Protein AF-A0A8S3D5B1-F1 (afdb_monomer_lite)

InterPro domains:
  IPR000718 Peptidase M13 [PS51885] (1-81)
  IPR008753 Peptidase M13, N-terminal domain [PF05649] (1-81)
  IPR042089 Peptidase M13, domain 2 [G3DSA:1.10.1380.10] (1-81)

Foldseek 3Di:
DVVVVVVVVVCLVCQVVDDPVSVVVNQVVCCVVVVDPGDDDPVVVVLVVCCVVPVVVSVVVCCVPPNDVVNVVVVVVVVVD

Structure (mmCIF, N/CA/C/O backbone):
data_AF-A0A8S3D5B1-F1
#
_entry.id   AF-A0A8S3D5B1-F1
#
loop_
_atom_site.group_PDB
_atom_site.id
_atom_site.type_symbol
_atom_site.label_atom_id
_atom_site.label_alt_id
_atom_site.label_comp_id
_atom_site.label_asym_id
_atom_site.label_entity_id
_atom_site.label_seq_id
_atom_site.pdbx_PDB_ins_code
_atom_site.Cartn_x
_atom_site.Cartn_y
_atom_site.Cartn_z
_atom_site.occupancy
_atom_site.B_iso_or_equiv
_atom_site.auth_seq_id
_atom_site.auth_comp_id
_atom_site.auth_asym_id
_atom_site.auth_atom_id
_atom_site.pdbx_PDB_model_num
ATOM 1 N N . VAL A 1 1 ? 0.166 1.164 -31.564 1.00 85.44 1 VAL A N 1
ATOM 2 C CA . VAL A 1 1 ? 0.501 2.156 -30.505 1.00 85.44 1 VAL A CA 1
ATOM 3 C C . VAL A 1 1 ? -0.313 1.945 -29.224 1.00 85.44 1 VAL A C 1
ATOM 5 O O . VAL A 1 1 ? 0.300 1.774 -28.179 1.00 85.44 1 VAL A O 1
ATOM 8 N N . VAL A 1 2 ? -1.653 1.867 -29.278 1.00 96.62 2 VAL A N 1
ATOM 9 C CA . VAL A 1 2 ? -2.521 1.696 -28.083 1.00 96.62 2 VAL A CA 1
ATOM 10 C C . VAL A 1 2 ? -2.191 0.445 -27.257 1.00 96.62 2 VAL A C 1
ATOM 12 O O . VAL A 1 2 ? -2.085 0.527 -26.038 1.00 96.62 2 VAL A O 1
ATOM 15 N N . GLN A 1 3 ? -1.954 -0.700 -27.901 1.00 97.81 3 GLN A N 1
ATOM 16 C CA . GLN A 1 3 ? -1.635 -1.952 -27.204 1.00 97.81 3 GLN A CA 1
ATOM 17 C C . GLN A 1 3 ? -0.390 -1.843 -26.309 1.00 97.81 3 GLN A C 1
ATOM 19 O O . GLN A 1 3 ? -0.430 -2.259 -25.154 1.00 97.81 3 GLN A O 1
ATOM 24 N N . ASN A 1 4 ? 0.689 -1.230 -26.806 1.00 97.44 4 ASN A N 1
ATOM 25 C CA . ASN A 1 4 ? 1.923 -1.048 -26.034 1.00 97.44 4 ASN A CA 1
ATOM 26 C C . ASN A 1 4 ? 1.672 -0.201 -24.783 1.00 97.44 4 ASN A C 1
ATOM 28 O O . ASN A 1 4 ? 2.174 -0.515 -23.706 1.00 97.44 4 ASN A O 1
ATOM 32 N N . TYR A 1 5 ? 0.847 0.840 -24.911 1.00 96.19 5 TYR A N 1
ATOM 33 C CA . TYR A 1 5 ? 0.457 1.669 -23.778 1.00 96.19 5 TYR A CA 1
ATOM 34 C C . TYR A 1 5 ? -0.372 0.891 -22.745 1.00 96.19 5 TYR A C 1
ATOM 36 O O . TYR A 1 5 ? -0.116 1.000 -21.546 1.00 96.19 5 TYR A O 1
ATOM 44 N N . LEU A 1 6 ? -1.326 0.063 -23.183 1.00 97.31 6 LEU A N 1
ATOM 45 C CA . LEU A 1 6 ? -2.131 -0.767 -22.279 1.00 97.31 6 LEU A CA 1
ATOM 46 C C . LEU A 1 6 ? -1.272 -1.781 -21.515 1.00 97.31 6 LEU A C 1
ATOM 48 O O . LEU A 1 6 ? -1.412 -1.909 -20.297 1.00 97.31 6 LEU A O 1
ATOM 52 N N . ILE A 1 7 ? -0.341 -2.445 -22.208 1.00 96.56 7 ILE A N 1
ATOM 53 C CA . ILE A 1 7 ? 0.619 -3.369 -21.589 1.00 96.56 7 ILE A CA 1
ATOM 54 C C . ILE A 1 7 ? 1.463 -2.626 -20.551 1.00 96.56 7 ILE A C 1
ATOM 56 O O . ILE A 1 7 ? 1.569 -3.079 -19.412 1.00 96.56 7 ILE A O 1
ATOM 60 N N . TRP A 1 8 ? 1.998 -1.453 -20.903 1.00 94.94 8 TRP A N 1
ATOM 61 C CA . TRP A 1 8 ? 2.763 -0.622 -19.976 1.00 94.94 8 TRP A CA 1
ATOM 62 C C . TRP A 1 8 ? 1.959 -0.262 -18.722 1.00 94.94 8 TRP A C 1
ATOM 64 O O . TRP A 1 8 ? 2.435 -0.455 -17.604 1.00 94.94 8 TRP A O 1
ATOM 74 N N . ARG A 1 9 ? 0.715 0.209 -18.879 1.00 95.44 9 ARG A N 1
ATOM 75 C CA . ARG A 1 9 ? -0.164 0.568 -17.753 1.00 95.44 9 ARG A CA 1
ATOM 76 C C . ARG A 1 9 ? -0.437 -0.623 -16.838 1.00 95.44 9 ARG A C 1
ATOM 78 O O . ARG A 1 9 ? -0.377 -0.475 -15.616 1.00 95.44 9 ARG A O 1
ATOM 85 N N . PHE A 1 10 ? -0.699 -1.794 -17.413 1.00 96.00 10 PHE A N 1
ATOM 86 C CA . PHE A 1 10 ? -0.913 -3.018 -16.649 1.00 96.00 10 PHE A CA 1
ATOM 87 C C . PHE A 1 10 ? 0.348 -3.435 -15.881 1.00 96.00 10 PHE A C 1
ATOM 89 O O . PHE A 1 10 ? 0.291 -3.639 -14.666 1.00 96.00 10 PHE A O 1
ATOM 96 N N . MET A 1 11 ? 1.497 -3.501 -16.561 1.00 95.06 11 MET A N 1
ATOM 97 C CA . MET A 1 11 ? 2.777 -3.855 -15.943 1.00 95.06 11 MET A CA 1
ATOM 98 C C . MET A 1 11 ? 3.139 -2.892 -14.815 1.00 95.06 11 MET A C 1
ATOM 100 O O . MET A 1 11 ? 3.487 -3.336 -13.721 1.00 95.06 11 MET A O 1
ATOM 104 N N . MET A 1 12 ? 2.980 -1.585 -15.040 1.00 93.19 12 MET A N 1
ATOM 105 C CA . MET A 1 12 ? 3.224 -0.567 -14.021 1.00 93.19 12 MET A CA 1
ATOM 106 C C . MET A 1 12 ? 2.360 -0.790 -12.786 1.00 93.19 12 MET A C 1
ATOM 108 O O . MET A 1 12 ? 2.875 -0.689 -11.678 1.00 93.19 12 MET A O 1
ATOM 112 N N . ASN A 1 13 ? 1.084 -1.151 -12.942 1.00 93.81 13 ASN A N 1
ATOM 113 C CA . ASN A 1 13 ? 0.206 -1.415 -11.805 1.00 93.81 13 ASN A CA 1
ATOM 114 C C . ASN A 1 13 ? 0.610 -2.681 -11.025 1.00 93.81 13 ASN A C 1
ATOM 116 O O . ASN A 1 13 ? 0.558 -2.679 -9.798 1.00 93.81 13 ASN A O 1
ATOM 120 N N . ARG A 1 14 ? 1.068 -3.735 -11.713 1.00 93.81 14 ARG A N 1
ATOM 121 C CA . ARG A 1 14 ? 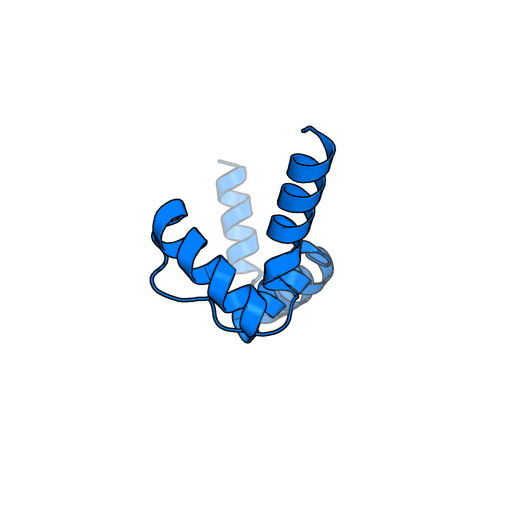1.417 -5.030 -11.099 1.00 93.81 14 ARG A CA 1
ATOM 122 C C . ARG A 1 14 ? 2.849 -5.129 -10.573 1.00 93.81 14 ARG A C 1
ATOM 124 O O . ARG A 1 14 ? 3.144 -6.036 -9.798 1.00 93.81 14 ARG A O 1
ATOM 131 N N . ALA A 1 15 ? 3.732 -4.212 -10.961 1.00 93.62 15 ALA A N 1
ATOM 132 C CA . ALA A 1 15 ? 5.162 -4.285 -10.663 1.00 93.62 15 ALA A CA 1
ATOM 133 C C . ALA A 1 15 ? 5.500 -4.428 -9.164 1.00 93.62 15 ALA A C 1
ATOM 135 O O . ALA A 1 15 ? 6.471 -5.103 -8.836 1.00 93.62 15 ALA A O 1
ATOM 136 N N . SER A 1 16 ? 4.701 -3.873 -8.243 1.00 90.25 16 SER A N 1
ATOM 137 C CA . SER A 1 16 ? 4.916 -3.997 -6.784 1.00 90.25 16 SER A CA 1
ATOM 138 C C . SER A 1 16 ? 4.754 -5.427 -6.242 1.00 90.25 16 SER A C 1
ATOM 140 O O . SER A 1 16 ? 5.320 -5.771 -5.199 1.00 90.25 16 SER A O 1
ATOM 142 N N . SER A 1 17 ? 4.019 -6.278 -6.959 1.00 90.81 17 SER A N 1
ATOM 143 C CA . SER A 1 17 ? 3.787 -7.686 -6.611 1.00 90.81 17 SER A CA 1
ATOM 144 C C . SER A 1 17 ? 4.754 -8.644 -7.316 1.00 90.81 17 SER A C 1
ATOM 146 O O . SER A 1 17 ? 4.664 -9.853 -7.130 1.00 90.81 17 SER A O 1
ATOM 148 N N . MET A 1 18 ? 5.682 -8.126 -8.123 1.00 92.56 18 MET A N 1
ATOM 149 C CA . MET A 1 18 ? 6.632 -8.923 -8.900 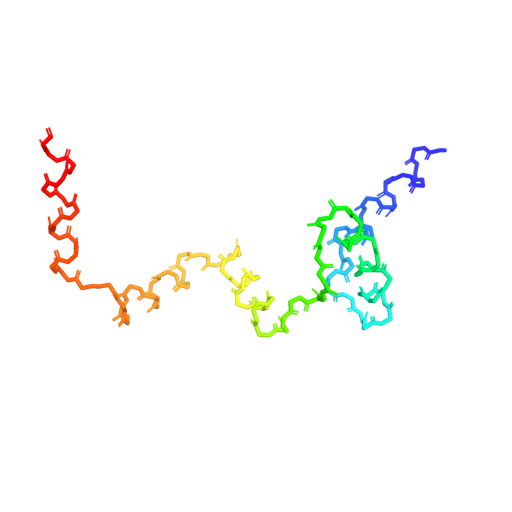1.00 92.56 18 MET A CA 1
ATOM 150 C C . MET A 1 18 ? 7.959 -9.167 -8.149 1.00 92.56 18 MET A C 1
ATOM 152 O O . MET A 1 18 ? 8.220 -8.566 -7.097 1.00 92.56 18 MET A O 1
ATOM 156 N N . PRO A 1 19 ? 8.839 -10.045 -8.671 1.00 94.19 19 PRO A N 1
ATOM 157 C CA . PRO A 1 19 ? 10.166 -10.265 -8.102 1.00 94.19 19 PRO A CA 1
ATOM 158 C C . PRO A 1 19 ? 10.998 -8.980 -7.996 1.00 94.19 19 PRO A C 1
ATOM 160 O O . PRO A 1 19 ? 10.772 -8.003 -8.714 1.00 94.19 19 PRO A O 1
ATOM 163 N N . ARG A 1 20 ? 12.016 -9.001 -7.122 1.00 93.06 20 ARG A N 1
ATOM 164 C CA . ARG A 1 20 ? 12.860 -7.833 -6.797 1.00 93.06 20 ARG A CA 1
ATOM 165 C C . ARG A 1 20 ? 13.400 -7.114 -8.033 1.00 93.06 20 ARG A C 1
ATOM 167 O O . ARG A 1 20 ? 13.377 -5.894 -8.057 1.00 93.06 20 ARG A O 1
ATOM 174 N N . ARG A 1 21 ? 13.801 -7.853 -9.072 1.00 94.44 21 ARG A N 1
ATOM 175 C CA . ARG A 1 21 ? 14.309 -7.280 -10.329 1.00 94.44 21 ARG A CA 1
ATOM 176 C C . ARG A 1 21 ? 13.348 -6.256 -10.946 1.00 94.44 21 ARG A C 1
ATOM 178 O O . ARG A 1 21 ? 13.791 -5.188 -11.339 1.00 94.44 21 ARG A O 1
ATOM 185 N N . ILE A 1 22 ? 12.051 -6.565 -11.005 1.00 94.06 22 ILE A N 1
ATOM 186 C CA . ILE A 1 22 ? 11.045 -5.658 -11.580 1.00 94.06 22 ILE A CA 1
ATOM 187 C C . ILE A 1 22 ? 10.722 -4.515 -10.613 1.00 94.06 22 ILE A C 1
ATOM 189 O O . ILE A 1 22 ? 10.594 -3.365 -11.031 1.00 94.06 22 ILE A O 1
ATOM 193 N N . ARG A 1 23 ? 10.642 -4.809 -9.309 1.00 94.19 23 ARG A N 1
ATOM 194 C CA . ARG A 1 23 ? 10.410 -3.787 -8.277 1.00 94.19 23 ARG A CA 1
ATOM 195 C C . ARG A 1 23 ? 11.513 -2.732 -8.257 1.00 94.19 23 ARG A C 1
ATOM 197 O O . ARG A 1 23 ? 11.195 -1.553 -8.221 1.00 94.19 23 ARG A O 1
ATOM 204 N N . SER A 1 24 ? 12.775 -3.133 -8.395 1.00 93.06 24 SER A N 1
ATOM 205 C CA . SER A 1 24 ? 13.910 -2.206 -8.472 1.00 93.06 24 SER A CA 1
ATOM 206 C C . SER A 1 24 ? 13.866 -1.305 -9.710 1.00 93.06 24 SER A C 1
ATOM 208 O O . SER A 1 24 ? 14.262 -0.147 -9.632 1.00 93.06 24 SER A O 1
ATOM 210 N N . THR A 1 25 ? 13.340 -1.778 -10.846 1.00 92.62 25 THR A N 1
ATOM 211 C CA . THR A 1 25 ? 13.085 -0.903 -12.005 1.00 92.62 25 THR A CA 1
ATOM 212 C C . THR A 1 25 ? 11.998 0.126 -11.692 1.00 92.62 25 THR A C 1
ATOM 214 O O . THR A 1 25 ? 12.154 1.305 -12.003 1.00 92.62 25 THR A O 1
ATOM 217 N N . ARG A 1 26 ? 10.907 -0.290 -11.037 1.00 93.19 26 ARG A N 1
ATOM 218 C CA . ARG A 1 26 ? 9.841 0.630 -10.616 1.00 93.19 26 ARG A CA 1
ATOM 219 C C . ARG A 1 26 ? 10.311 1.636 -9.564 1.00 93.19 26 ARG A C 1
ATOM 221 O O . ARG A 1 26 ? 9.886 2.782 -9.614 1.00 93.19 26 ARG A O 1
ATOM 228 N N . GLU A 1 27 ? 11.179 1.236 -8.643 1.00 93.50 27 GLU A N 1
ATOM 229 C CA . GLU A 1 27 ? 11.749 2.117 -7.619 1.00 93.50 27 GLU A CA 1
ATOM 230 C C . GLU A 1 27 ? 12.471 3.318 -8.246 1.00 93.50 27 GLU A C 1
ATOM 232 O O . GLU A 1 27 ? 12.287 4.447 -7.800 1.00 93.50 27 GLU A O 1
ATOM 237 N N . GLN A 1 28 ? 13.229 3.100 -9.327 1.00 92.81 28 GLN A N 1
ATOM 238 C CA . GLN A 1 28 ? 13.893 4.186 -10.059 1.00 92.81 28 GLN A CA 1
ATOM 239 C C . GLN A 1 28 ? 12.885 5.184 -10.639 1.00 92.81 28 GLN A C 1
ATOM 241 O O . GLN A 1 28 ? 13.089 6.393 -10.549 1.00 92.81 28 GLN A O 1
ATOM 246 N N . PHE A 1 29 ? 11.776 4.684 -11.192 1.00 93.44 29 PHE A N 1
ATOM 247 C CA . PHE A 1 29 ? 10.685 5.527 -11.676 1.00 93.44 29 PHE A CA 1
ATOM 248 C C . PHE A 1 29 ? 10.006 6.292 -10.529 1.00 93.44 29 PHE A C 1
ATOM 250 O O . PHE A 1 29 ? 9.822 7.504 -10.617 1.00 93.44 29 PHE A O 1
ATOM 257 N N . ASP A 1 30 ? 9.667 5.601 -9.437 1.00 94.38 30 ASP A N 1
ATOM 258 C CA . ASP A 1 30 ? 8.987 6.179 -8.275 1.00 94.38 30 ASP A CA 1
ATOM 259 C C . ASP A 1 30 ? 9.867 7.228 -7.559 1.00 94.38 30 ASP A C 1
ATOM 261 O O . ASP A 1 30 ? 9.336 8.221 -7.063 1.00 94.38 30 ASP A O 1
ATOM 265 N N . ARG A 1 31 ? 11.204 7.106 -7.591 1.00 95.44 31 ARG A N 1
ATOM 266 C CA . ARG A 1 31 ? 12.125 8.135 -7.074 1.00 95.44 31 ARG A CA 1
ATOM 267 C C . ARG A 1 31 ? 11.944 9.485 -7.760 1.00 95.44 31 ARG A C 1
ATOM 269 O O . ARG A 1 31 ? 11.948 10.508 -7.086 1.00 95.44 31 ARG A O 1
ATOM 276 N N . VAL A 1 32 ? 11.760 9.492 -9.078 1.00 95.94 32 VAL A N 1
ATOM 277 C CA . VAL A 1 32 ? 11.538 10.728 -9.843 1.00 95.94 32 VAL A CA 1
ATOM 278 C C . VAL A 1 32 ? 10.078 11.166 -9.752 1.00 95.94 32 VAL A C 1
ATOM 280 O O . VAL A 1 32 ? 9.796 12.332 -9.504 1.00 95.94 32 VAL A O 1
ATOM 283 N N . PHE A 1 33 ? 9.140 10.234 -9.931 1.00 94.75 33 PHE A N 1
ATOM 284 C CA . PHE A 1 33 ? 7.714 10.550 -10.030 1.00 94.75 33 PHE A CA 1
ATOM 285 C C . PHE A 1 33 ? 7.073 10.918 -8.684 1.00 94.75 33 PHE A C 1
ATOM 287 O O . PHE A 1 33 ? 6.184 11.763 -8.638 1.00 94.75 33 PHE A O 1
ATOM 294 N N . LYS A 1 34 ? 7.501 10.274 -7.592 1.00 94.06 34 LYS A N 1
ATOM 295 C CA . LYS A 1 34 ? 6.931 10.440 -6.242 1.00 94.06 34 LYS A CA 1
ATOM 296 C C . LYS A 1 34 ? 7.900 11.060 -5.240 1.00 94.06 34 LYS A C 1
ATOM 298 O O . LYS A 1 34 ? 7.493 11.325 -4.115 1.00 94.06 34 LYS A O 1
ATOM 303 N N . GLY A 1 35 ? 9.173 11.232 -5.598 1.00 95.88 35 GLY A N 1
ATOM 304 C CA . GLY A 1 35 ? 10.197 11.718 -4.668 1.00 95.88 35 GLY A CA 1
ATOM 305 C C . GLY A 1 35 ? 10.600 10.702 -3.593 1.00 95.88 35 GLY A C 1
ATOM 306 O O . GLY A 1 35 ? 11.128 11.088 -2.554 1.00 95.88 35 GLY A O 1
ATOM 307 N N . THR A 1 36 ? 10.344 9.403 -3.790 1.00 94.00 36 THR A N 1
ATOM 308 C CA . THR A 1 36 ? 10.691 8.375 -2.794 1.00 94.00 36 THR A CA 1
ATOM 309 C C . THR A 1 36 ? 12.184 8.051 -2.809 1.00 94.00 36 THR A C 1
ATOM 311 O O . THR A 1 36 ? 12.769 7.837 -3.869 1.00 94.00 36 THR A O 1
ATOM 314 N N . SER A 1 37 ? 12.807 7.927 -1.637 1.00 91.75 37 SER A N 1
ATOM 315 C CA . SER A 1 37 ? 14.226 7.559 -1.527 1.00 91.75 37 SER A CA 1
ATOM 316 C C . SER A 1 37 ? 14.479 6.054 -1.695 1.00 91.75 37 SER A C 1
ATOM 318 O O . SER A 1 37 ? 15.489 5.679 -2.299 1.00 91.75 37 SER A O 1
ATOM 320 N N . ALA A 1 38 ? 13.553 5.215 -1.219 1.00 90.62 38 ALA A N 1
ATOM 321 C CA . ALA A 1 38 ? 13.616 3.754 -1.270 1.00 90.62 38 ALA A CA 1
ATOM 322 C C . ALA A 1 38 ? 12.214 3.120 -1.343 1.00 90.62 38 ALA A C 1
ATOM 324 O O . ALA A 1 38 ? 11.206 3.764 -1.035 1.00 90.62 38 ALA A O 1
ATOM 325 N N . GLU A 1 39 ? 12.151 1.841 -1.720 1.00 90.06 39 GLU A N 1
ATOM 326 C CA . GLU A 1 39 ? 10.920 1.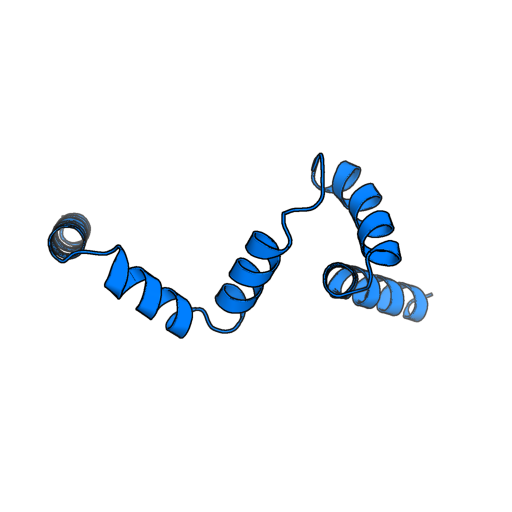046 -1.637 1.00 90.06 39 GLU A CA 1
ATOM 327 C C . GLU A 1 39 ? 10.454 0.891 -0.170 1.00 90.06 39 GLU A C 1
ATOM 329 O O . GLU A 1 39 ? 11.286 0.654 0.713 1.00 90.06 39 GLU A O 1
ATOM 334 N N . PRO A 1 40 ? 9.139 0.974 0.123 1.00 90.81 40 PRO A N 1
ATOM 335 C CA . PRO A 1 40 ? 8.622 0.666 1.453 1.00 90.81 40 PRO A CA 1
ATOM 336 C C . PRO A 1 40 ? 8.960 -0.767 1.877 1.00 90.81 40 PRO A C 1
ATOM 338 O O . PRO A 1 40 ? 9.094 -1.679 1.057 1.00 90.81 40 PRO A O 1
ATOM 341 N N . SER A 1 41 ? 9.036 -0.990 3.192 1.00 94.12 41 SER A N 1
ATOM 342 C CA . SER A 1 41 ? 9.272 -2.331 3.728 1.00 94.12 41 SER A CA 1
ATOM 343 C C . SER A 1 41 ? 8.212 -3.322 3.221 1.00 94.12 41 SER A C 1
ATOM 345 O O . SER A 1 41 ? 7.047 -2.966 2.992 1.00 94.12 41 SER A O 1
ATOM 347 N N . ARG A 1 42 ? 8.594 -4.598 3.063 1.00 93.25 42 ARG A N 1
ATOM 348 C CA . ARG A 1 42 ? 7.637 -5.637 2.645 1.00 93.25 42 ARG A CA 1
ATOM 349 C C . ARG A 1 42 ? 6.510 -5.797 3.661 1.00 93.25 42 ARG A C 1
ATOM 351 O O . ARG A 1 42 ? 5.371 -5.960 3.246 1.00 93.25 42 ARG A O 1
ATOM 358 N N . THR A 1 43 ? 6.797 -5.653 4.953 1.00 95.94 43 THR A N 1
ATOM 359 C CA . THR A 1 43 ? 5.787 -5.678 6.018 1.00 95.94 43 THR A CA 1
ATOM 360 C C . THR A 1 43 ? 4.752 -4.571 5.838 1.00 95.94 43 THR A C 1
ATOM 362 O O . THR A 1 43 ? 3.560 -4.860 5.808 1.00 95.94 43 THR A O 1
ATOM 365 N N . THR A 1 44 ? 5.190 -3.325 5.633 1.00 95.00 44 THR A N 1
ATOM 366 C CA . THR A 1 44 ? 4.291 -2.187 5.375 1.00 95.00 44 THR A CA 1
ATOM 367 C C . THR A 1 44 ? 3.474 -2.407 4.105 1.00 95.00 44 THR A C 1
ATOM 369 O O . THR A 1 44 ? 2.267 -2.190 4.094 1.00 95.00 44 THR A O 1
ATOM 372 N N . THR A 1 45 ? 4.116 -2.891 3.040 1.00 94.12 45 THR A N 1
ATOM 373 C CA . THR A 1 45 ? 3.448 -3.176 1.763 1.00 94.12 45 THR A CA 1
ATOM 374 C C . THR A 1 45 ? 2.348 -4.224 1.929 1.00 94.12 45 THR A C 1
ATOM 376 O O . THR A 1 45 ? 1.239 -4.030 1.440 1.00 94.12 45 THR A O 1
ATOM 379 N N . CYS A 1 46 ? 2.631 -5.322 2.635 1.00 95.12 46 CYS A N 1
ATOM 380 C CA . CYS A 1 46 ? 1.655 -6.378 2.889 1.00 95.12 46 CYS A CA 1
ATOM 381 C C . CYS A 1 46 ? 0.524 -5.907 3.811 1.00 95.12 46 CYS A C 1
ATOM 383 O O . CYS A 1 46 ? -0.633 -6.204 3.529 1.00 95.12 46 CYS A O 1
ATOM 385 N N . ALA A 1 47 ? 0.835 -5.154 4.872 1.00 96.38 47 ALA A N 1
ATOM 386 C CA . ALA A 1 47 ? -0.173 -4.601 5.775 1.00 96.38 47 ALA A CA 1
ATOM 387 C C . ALA A 1 47 ? -1.154 -3.691 5.023 1.00 96.38 47 ALA A C 1
ATOM 389 O O . ALA A 1 47 ? -2.366 -3.871 5.134 1.00 96.38 47 ALA A O 1
ATOM 390 N N . ASN A 1 48 ? -0.632 -2.791 4.185 1.00 95.88 48 ASN A N 1
ATOM 391 C CA . ASN A 1 48 ? -1.455 -1.926 3.344 1.00 95.88 48 ASN A CA 1
ATOM 392 C C . ASN A 1 48 ? -2.274 -2.740 2.338 1.00 95.88 48 ASN A C 1
ATOM 394 O O . ASN A 1 48 ? -3.471 -2.524 2.224 1.00 95.88 48 ASN A O 1
ATOM 398 N N . TYR A 1 49 ? -1.671 -3.730 1.671 1.00 96.06 49 TYR A N 1
ATOM 399 C CA . TYR A 1 49 ? -2.390 -4.571 0.711 1.00 96.06 49 TYR A CA 1
ATOM 400 C C . TYR A 1 49 ? -3.582 -5.299 1.347 1.00 96.06 49 TYR A C 1
ATOM 402 O O . TYR A 1 49 ? -4.673 -5.314 0.778 1.00 96.06 49 TYR A O 1
ATOM 410 N N . VAL A 1 50 ? -3.402 -5.890 2.532 1.00 97.38 50 VAL A N 1
ATOM 411 C CA . VAL A 1 50 ? -4.503 -6.553 3.243 1.00 97.38 50 VAL A CA 1
ATOM 412 C C . VAL A 1 50 ? -5.536 -5.529 3.708 1.00 97.38 50 VAL A C 1
ATOM 414 O O . VAL A 1 50 ? -6.726 -5.789 3.579 1.00 97.38 50 VAL A O 1
ATOM 417 N N . ASN A 1 51 ? -5.122 -4.353 4.180 1.00 97.56 51 ASN A N 1
ATOM 418 C CA . ASN A 1 51 ? -6.049 -3.286 4.556 1.00 97.56 51 ASN A CA 1
ATOM 419 C C . ASN A 1 51 ? -6.885 -2.779 3.365 1.00 97.56 51 ASN A C 1
ATOM 421 O O . ASN A 1 51 ? -8.090 -2.601 3.500 1.00 97.56 51 ASN A O 1
ATOM 425 N N . ASP A 1 52 ? -6.283 -2.624 2.187 1.00 96.88 52 ASP A N 1
ATOM 426 C CA . ASP A 1 52 ? -6.971 -2.148 0.981 1.00 96.88 52 ASP A CA 1
ATOM 427 C C . ASP A 1 52 ? -8.017 -3.153 0.467 1.00 96.88 52 ASP A C 1
ATOM 429 O O . ASP A 1 52 ? -9.030 -2.760 -0.107 1.00 96.88 52 ASP A O 1
ATOM 433 N N . ASN A 1 53 ? -7.794 -4.456 0.680 1.00 97.38 53 ASN A N 1
ATOM 434 C CA . ASN A 1 53 ? -8.695 -5.517 0.208 1.00 97.38 53 ASN A CA 1
ATOM 435 C C . ASN A 1 53 ? -9.659 -6.028 1.292 1.00 97.38 53 ASN A C 1
ATOM 437 O O . ASN A 1 53 ? -10.732 -6.538 0.982 1.00 97.38 53 ASN A O 1
ATOM 441 N N . MET A 1 54 ? -9.281 -5.921 2.565 1.00 98.25 54 MET A N 1
ATOM 442 C CA . MET A 1 54 ? -9.995 -6.479 3.718 1.00 98.25 54 MET A CA 1
ATOM 443 C C . MET A 1 54 ? -10.1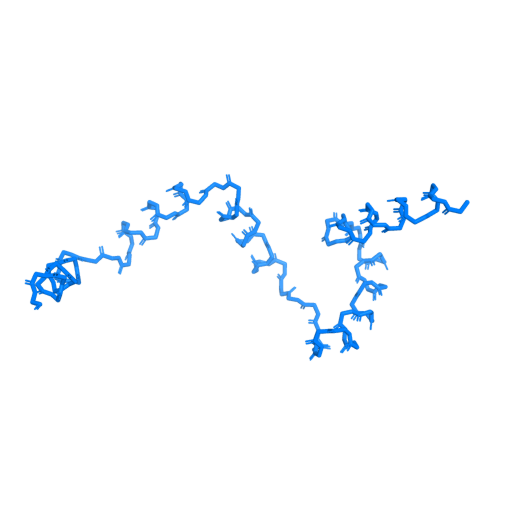52 -5.439 4.833 1.00 98.25 54 MET A C 1
ATOM 445 O O . MET A 1 54 ? -10.064 -5.768 6.020 1.00 98.25 54 MET A O 1
ATOM 449 N N . GLY A 1 55 ? -10.399 -4.182 4.458 1.00 97.88 55 GLY A N 1
ATOM 450 C CA . GLY A 1 55 ? -10.396 -3.036 5.370 1.00 97.88 55 GLY A CA 1
ATOM 451 C C . GLY A 1 55 ? -11.257 -3.228 6.611 1.00 97.88 55 GLY A C 1
ATOM 452 O O . GLY A 1 55 ? -10.799 -2.930 7.706 1.00 97.88 55 GLY A O 1
ATOM 453 N N . PHE A 1 56 ? -12.450 -3.820 6.497 1.00 98.06 56 PHE A N 1
ATOM 454 C CA . PHE A 1 56 ? -13.291 -4.104 7.666 1.00 98.06 56 PHE A CA 1
ATOM 455 C C 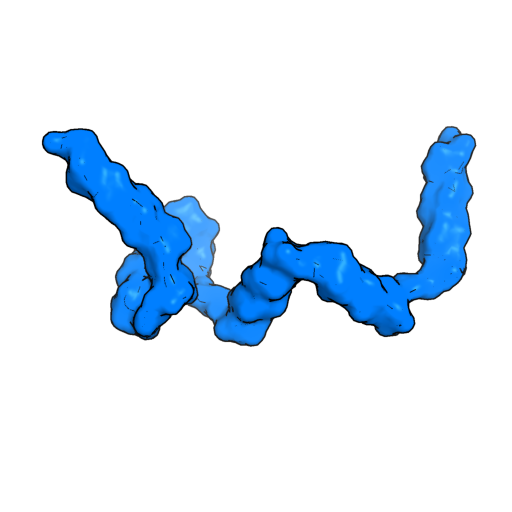. PHE A 1 56 ? -12.684 -5.135 8.621 1.00 98.06 56 PHE A C 1
ATOM 457 O O . PHE A 1 56 ? -12.758 -4.962 9.836 1.00 98.06 56 PHE A O 1
ATOM 464 N N . ALA A 1 57 ? -12.069 -6.197 8.095 1.00 98.31 57 ALA A N 1
ATOM 465 C CA . ALA A 1 57 ? -11.449 -7.227 8.923 1.00 98.31 57 ALA A CA 1
ATOM 466 C C . ALA A 1 57 ? -10.230 -6.665 9.669 1.00 98.31 57 ALA A C 1
ATOM 468 O O . ALA A 1 57 ? -10.120 -6.838 10.882 1.00 98.31 57 ALA A O 1
ATOM 469 N N . VAL A 1 58 ? -9.364 -5.930 8.963 1.00 97.94 58 VAL A N 1
ATOM 470 C CA . VAL A 1 58 ? -8.203 -5.253 9.561 1.00 97.94 58 VAL A CA 1
ATOM 471 C C . VAL A 1 58 ? -8.651 -4.186 10.559 1.00 97.94 58 VAL A C 1
ATOM 473 O O . VAL A 1 58 ? -8.135 -4.125 11.673 1.00 97.94 58 VAL A O 1
ATOM 476 N N . SER A 1 59 ? -9.668 -3.396 10.211 1.00 96.94 59 SER A N 1
ATOM 477 C CA . SER A 1 59 ? -10.208 -2.349 11.086 1.00 96.94 59 SER A CA 1
ATOM 478 C C . SER A 1 59 ? -10.836 -2.923 12.352 1.00 96.94 59 SER A C 1
ATOM 480 O O . SER A 1 59 ? -10.673 -2.339 13.417 1.00 96.94 59 SER A O 1
ATOM 482 N N . ARG A 1 60 ? -11.504 -4.083 12.285 1.00 97.31 60 ARG A N 1
ATOM 483 C CA . ARG A 1 60 ? -12.013 -4.772 13.482 1.00 97.31 60 ARG A CA 1
ATOM 484 C C . ARG A 1 60 ? -10.876 -5.117 14.442 1.00 97.31 60 ARG A C 1
ATOM 486 O O . ARG A 1 60 ? -11.002 -4.838 15.630 1.00 97.31 60 ARG A O 1
ATOM 493 N N . LEU A 1 61 ? -9.783 -5.689 13.930 1.00 97.19 61 LEU A N 1
ATOM 494 C CA . LEU A 1 61 ? -8.603 -6.015 14.739 1.00 97.19 61 LEU A CA 1
ATOM 495 C C . LEU A 1 61 ? -7.991 -4.751 15.356 1.00 97.19 61 LEU A C 1
ATOM 497 O O . LEU A 1 61 ? -7.675 -4.733 16.542 1.00 97.19 61 LEU A O 1
ATOM 501 N N . TYR A 1 62 ? -7.881 -3.677 14.570 1.00 96.31 62 TYR A N 1
ATOM 502 C CA . TYR A 1 62 ? -7.374 -2.396 15.054 1.00 96.31 62 TYR A CA 1
ATOM 503 C C . TYR A 1 62 ? -8.249 -1.814 16.169 1.00 96.31 62 TYR A C 1
ATOM 505 O O . TYR A 1 62 ? -7.735 -1.434 17.217 1.00 96.31 62 TYR A O 1
ATOM 513 N N . VAL A 1 63 ? -9.570 -1.774 15.972 1.00 95.81 63 VAL A N 1
ATOM 514 C CA . VAL A 1 63 ? -10.516 -1.234 16.957 1.00 95.81 63 VAL A CA 1
ATOM 515 C C . VAL A 1 63 ? -10.458 -2.028 18.257 1.00 95.81 63 VAL A C 1
ATOM 517 O O . VAL A 1 63 ? -10.365 -1.423 19.318 1.00 95.81 63 VAL A O 1
ATOM 520 N N . GLN A 1 64 ? -10.441 -3.362 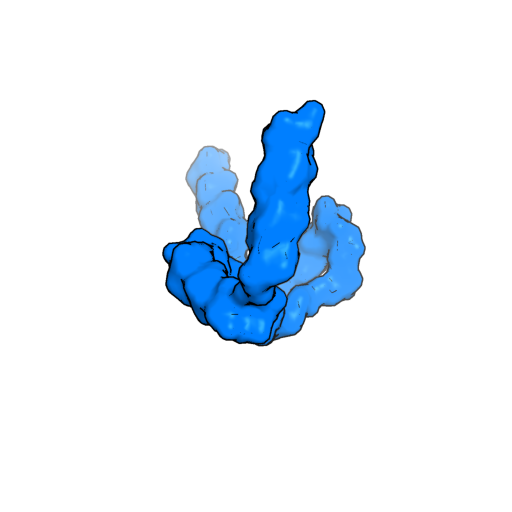18.176 1.00 95.38 64 GLN A N 1
ATOM 521 C CA . GLN A 1 64 ? -10.336 -4.229 19.353 1.00 95.38 64 GLN A CA 1
ATOM 522 C C . GLN A 1 64 ? -9.073 -3.960 20.180 1.00 95.38 64 GLN A C 1
ATOM 524 O O . GLN A 1 64 ? -9.119 -4.072 21.402 1.00 95.38 64 GLN A O 1
ATOM 529 N N . GLN A 1 65 ? -7.963 -3.616 19.528 1.00 96.19 65 GLN A N 1
ATOM 530 C CA . GLN A 1 65 ? -6.673 -3.453 20.193 1.00 96.19 65 GLN A CA 1
ATOM 531 C C . GLN A 1 65 ? -6.387 -2.010 20.635 1.00 96.19 65 GLN A C 1
ATOM 533 O O . GLN A 1 65 ? -5.729 -1.806 21.654 1.00 96.19 65 GLN A O 1
ATOM 538 N N . TYR A 1 66 ? -6.832 -1.012 19.868 1.00 95.69 66 TYR A N 1
ATOM 539 C CA . TYR A 1 66 ? -6.339 0.366 19.988 1.00 95.69 66 TYR A CA 1
ATOM 540 C C . TYR A 1 66 ? -7.430 1.431 20.138 1.00 95.69 66 TYR A C 1
ATOM 542 O O . TYR A 1 66 ? -7.109 2.561 20.503 1.00 95.69 66 TYR A O 1
ATOM 550 N N . PHE A 1 67 ? -8.705 1.121 19.878 1.00 94.06 67 PHE A N 1
ATOM 551 C CA . PHE A 1 67 ? -9.783 2.111 19.946 1.00 94.06 67 PHE A CA 1
ATOM 552 C C . PHE A 1 67 ? -10.703 1.852 21.143 1.00 94.06 67 PHE A C 1
ATOM 554 O O . PHE A 1 67 ? -11.441 0.872 21.174 1.00 94.06 67 PHE A O 1
ATOM 561 N N . ASN A 1 68 ? -10.667 2.748 22.133 1.00 92.31 68 ASN A N 1
ATOM 562 C CA . ASN A 1 68 ? -11.430 2.606 23.374 1.00 92.31 68 ASN A CA 1
ATOM 563 C C . ASN A 1 68 ? -12.748 3.406 23.375 1.00 92.31 68 ASN A C 1
ATOM 565 O O . ASN A 1 68 ? -12.984 4.294 22.552 1.00 92.31 68 ASN A O 1
ATOM 569 N N . ASP A 1 69 ? -13.611 3.105 24.347 1.00 92.19 69 ASP A N 1
ATOM 570 C CA . ASP A 1 69 ? -14.928 3.737 24.471 1.00 92.19 69 ASP A CA 1
ATOM 571 C C . ASP A 1 69 ? -14.869 5.234 24.808 1.00 92.19 69 ASP A C 1
ATOM 573 O O . ASP A 1 69 ? -15.781 5.977 24.440 1.00 92.19 69 ASP A O 1
ATOM 577 N N . ILE A 1 70 ? -13.797 5.701 25.459 1.00 93.75 70 ILE A N 1
ATOM 578 C CA . ILE A 1 70 ? -13.607 7.125 25.769 1.00 93.75 70 ILE A CA 1
ATOM 579 C C . ILE A 1 70 ? -13.435 7.910 24.469 1.00 93.75 70 ILE A C 1
ATOM 581 O O . ILE A 1 70 ? -14.171 8.868 24.237 1.00 93.75 70 ILE A O 1
ATOM 585 N N . ALA A 1 71 ? -12.531 7.459 23.594 1.00 92.00 71 ALA A N 1
ATOM 586 C CA . ALA A 1 71 ? -12.316 8.057 22.281 1.00 92.00 71 ALA A CA 1
ATOM 587 C C . ALA A 1 71 ? -13.617 8.056 21.465 1.00 92.00 71 ALA A C 1
ATOM 589 O O . ALA A 1 71 ? -13.996 9.075 20.891 1.00 92.00 71 ALA A O 1
ATOM 590 N N . ARG A 1 72 ? -14.366 6.944 21.498 1.00 92.69 72 ARG A N 1
ATOM 591 C CA . ARG A 1 72 ? -15.670 6.837 20.829 1.00 92.69 72 ARG A CA 1
ATOM 592 C C . ARG A 1 72 ? -16.670 7.883 21.320 1.00 92.69 72 ARG A C 1
ATOM 594 O O . ARG A 1 72 ? -17.375 8.479 20.509 1.00 92.69 72 ARG A O 1
ATOM 601 N N . ASN A 1 73 ? -16.777 8.076 22.631 1.00 95.75 73 ASN A N 1
ATOM 602 C CA . ASN A 1 73 ? -17.735 9.012 23.213 1.00 95.75 73 ASN A CA 1
ATOM 603 C C . ASN A 1 73 ? -17.318 10.467 22.969 1.00 95.75 73 ASN A C 1
ATOM 605 O O . ASN A 1 73 ? -18.159 11.265 22.572 1.00 95.75 73 ASN A O 1
ATOM 609 N N . GLN A 1 74 ? -16.029 10.795 23.093 1.00 94.94 74 GLN A N 1
ATOM 610 C CA . GLN A 1 74 ? -15.509 12.127 22.766 1.00 94.94 74 GLN A CA 1
ATOM 611 C C . GLN A 1 74 ? -15.787 12.507 21.307 1.00 94.94 74 GLN A C 1
ATOM 613 O O . GLN A 1 74 ? -16.295 13.595 21.045 1.00 94.94 74 GLN A O 1
ATOM 618 N N . SER A 1 75 ? -15.540 11.598 20.355 1.00 93.44 75 SER A N 1
ATOM 619 C CA . SER A 1 75 ? -15.870 11.846 18.946 1.00 93.44 75 SER A CA 1
ATOM 620 C C . SER A 1 75 ? -17.366 12.083 18.728 1.00 93.44 75 SER A C 1
ATOM 622 O O . SER A 1 75 ? -17.733 12.927 17.917 1.00 93.44 75 SER A O 1
ATOM 624 N N . LYS A 1 76 ? -18.242 11.376 19.457 1.00 95.69 76 LYS A N 1
ATOM 625 C CA . LYS A 1 76 ? -19.696 11.584 19.366 1.00 95.69 76 LYS A CA 1
ATOM 626 C C . LYS A 1 76 ? -20.129 12.955 19.876 1.00 95.69 76 LYS A C 1
ATOM 628 O O . LYS A 1 76 ? -21.025 13.537 19.280 1.00 95.69 76 LYS A O 1
ATOM 633 N N . GLU A 1 77 ? -19.518 13.459 20.944 1.00 95.69 77 GLU A N 1
ATOM 634 C CA . GLU A 1 77 ? -19.845 14.789 21.472 1.00 95.69 77 GLU A CA 1
ATOM 635 C C . GLU A 1 77 ? -19.372 15.907 20.535 1.00 95.69 77 GLU A C 1
ATOM 637 O O . GLU A 1 77 ? -20.108 16.863 20.326 1.00 95.69 77 GLU A O 1
ATOM 642 N N . ILE A 1 78 ? -18.214 15.750 19.879 1.00 95.56 78 ILE A N 1
ATOM 643 C CA . ILE A 1 78 ? -17.753 16.698 18.847 1.00 95.56 78 ILE A CA 1
ATOM 644 C C . ILE A 1 78 ? -18.740 16.778 17.677 1.00 95.56 78 ILE A C 1
ATOM 646 O O . ILE A 1 78 ? -18.988 17.863 17.182 1.00 95.56 78 ILE A O 1
ATOM 650 N N . ILE A 1 79 ? -19.301 15.648 17.234 1.00 95.19 79 ILE A N 1
ATOM 651 C CA . ILE A 1 79 ? -20.238 15.613 16.095 1.00 95.19 79 ILE A CA 1
ATOM 652 C C . ILE A 1 79 ? -21.590 16.266 16.432 1.00 95.19 79 ILE A C 1
ATOM 654 O O . ILE A 1 79 ? -22.294 16.712 15.530 1.00 95.19 79 ILE A O 1
ATOM 658 N N . LYS A 1 80 ? -21.992 16.260 17.707 1.00 92.62 80 LYS A N 1
ATOM 659 C CA . LYS A 1 80 ? -23.271 16.833 18.151 1.00 92.62 80 LYS A CA 1
ATOM 660 C C . LYS A 1 80 ? -23.221 18.348 18.360 1.00 92.62 80 LYS A C 1
ATOM 662 O O . LYS A 1 80 ? -24.286 18.961 18.345 1.00 92.62 80 LYS A O 1
ATOM 667 N N . ASN A 1 81 ? -22.035 18.899 18.615 1.00 66.75 81 ASN A N 1
ATOM 668 C CA . ASN A 1 81 ? -21.794 20.339 18.742 1.00 66.75 81 ASN A CA 1
ATOM 669 C C . ASN A 1 81 ? -21.642 20.992 17.368 1.00 66.75 81 ASN A C 1
ATOM 671 O O . ASN A 1 81 ? -22.063 22.162 17.249 1.00 66.75 81 ASN A O 1
#

Radius of gyration: 19.32 Å; chains: 1; bounding box: 38×31×56 Å

pLDDT: mean 94.35, std 3.82, range [66.75, 98.31]

Secondary structure (DSSP, 8-state):
-HHHHHHHHHHHHHGGGS-HHHHHHHHHHHHHHT--SSPPPHHHHHHHHHHHHSHHHHHHHHHHHH--HHHHHHHHHHHH-

Organism: NCBI:txid392030

Sequence (81 aa):
VVQNYLIWRFMMNRASSMPRRIRSTREQFDRVFKGTSAEPSRTTTCANYVNDNMGFAVSRLYVQQYFNDIARNQSKEIIKN